Protein AF-A0A0H3NQ84-F1 (afdb_monomer)

Structure (mmCIF, N/CA/C/O backbone):
data_AF-A0A0H3NQ84-F1
#
_entry.id   AF-A0A0H3NQ84-F1
#
loop_
_atom_site.group_PDB
_atom_site.id
_atom_site.type_symbol
_atom_site.label_atom_id
_atom_site.label_alt_id
_atom_site.label_comp_id
_atom_site.label_asym_id
_atom_site.label_entity_id
_atom_site.label_seq_id
_atom_site.pdbx_PDB_ins_code
_atom_site.Cartn_x
_atom_site.Cartn_y
_atom_site.Cartn_z
_atom_site.occupancy
_atom_site.B_iso_or_equiv
_atom_site.auth_seq_id
_atom_site.auth_comp_id
_atom_site.auth_asym_id
_atom_site.auth_atom_id
_atom_site.pdbx_PDB_model_num
ATOM 1 N N . MET A 1 1 ? 8.651 14.161 -0.839 1.00 61.75 1 MET A N 1
ATOM 2 C CA . MET A 1 1 ? 7.427 13.576 -1.434 1.00 61.75 1 MET A CA 1
ATOM 3 C C . MET A 1 1 ? 7.561 13.280 -2.925 1.00 61.75 1 MET A C 1
ATOM 5 O O . MET A 1 1 ? 7.095 12.225 -3.313 1.00 61.75 1 MET A O 1
ATOM 9 N N . GLN A 1 2 ? 8.225 14.117 -3.740 1.00 65.25 2 GLN A N 1
ATOM 10 C CA . GLN A 1 2 ? 8.370 13.886 -5.196 1.00 65.25 2 GLN A CA 1
ATOM 11 C C . GLN A 1 2 ? 8.925 12.496 -5.563 1.00 65.25 2 GLN A C 1
ATOM 13 O O . GLN A 1 2 ? 8.266 11.772 -6.291 1.00 65.25 2 GLN A O 1
ATOM 18 N N . LYS A 1 3 ? 10.035 12.057 -4.951 1.00 80.56 3 LYS A N 1
ATOM 19 C CA . LYS A 1 3 ? 10.575 10.696 -5.167 1.00 80.56 3 LYS A CA 1
ATOM 20 C C . LYS A 1 3 ? 9.610 9.564 -4.806 1.00 80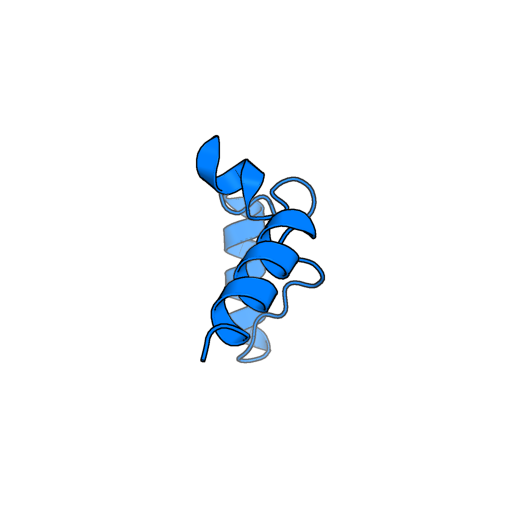.56 3 LYS A C 1
ATOM 22 O O . LYS A 1 3 ? 9.711 8.476 -5.349 1.00 80.56 3 LYS A O 1
ATOM 27 N N . LEU A 1 4 ? 8.711 9.793 -3.850 1.00 84.81 4 LEU A N 1
ATOM 28 C CA . LEU A 1 4 ? 7.752 8.774 -3.437 1.00 84.81 4 LEU A CA 1
ATOM 29 C C . LEU A 1 4 ? 6.588 8.703 -4.429 1.00 84.81 4 LEU A C 1
ATOM 31 O O . LEU A 1 4 ? 6.162 7.610 -4.775 1.00 84.81 4 LEU A O 1
ATOM 35 N N . ALA A 1 5 ? 6.156 9.849 -4.957 1.00 86.62 5 ALA 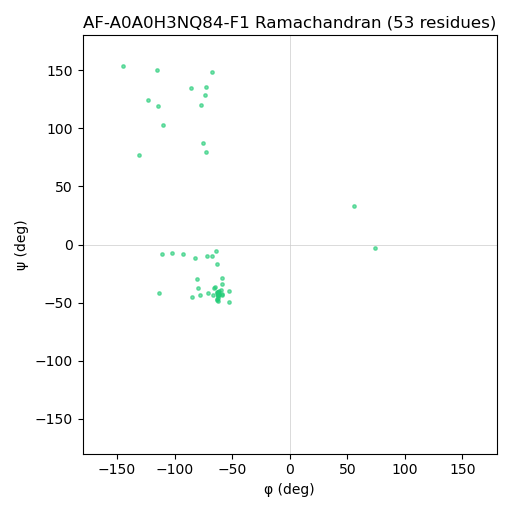A N 1
ATOM 36 C CA . ALA A 1 5 ? 5.163 9.930 -6.027 1.00 86.62 5 ALA A CA 1
ATOM 37 C C . ALA A 1 5 ? 5.620 9.277 -7.347 1.00 86.62 5 ALA A C 1
ATOM 39 O O . ALA A 1 5 ? 4.791 8.980 -8.196 1.00 86.62 5 ALA A O 1
ATOM 40 N N . GLU A 1 6 ? 6.921 9.025 -7.515 1.00 89.38 6 GLU A N 1
ATOM 41 C CA . GLU A 1 6 ? 7.480 8.245 -8.630 1.00 89.38 6 GLU A CA 1
ATOM 42 C C . GLU A 1 6 ? 7.409 6.722 -8.393 1.00 89.38 6 GLU A C 1
ATOM 44 O O . GLU A 1 6 ? 7.632 5.940 -9.317 1.00 89.38 6 GLU A O 1
ATOM 49 N N . ILE A 1 7 ? 7.094 6.286 -7.166 1.00 91.94 7 ILE A N 1
ATOM 50 C CA . ILE A 1 7 ? 7.107 4.876 -6.741 1.00 91.94 7 ILE A CA 1
ATOM 51 C C . ILE A 1 7 ? 5.699 4.366 -6.411 1.00 91.94 7 ILE A C 1
ATOM 53 O O . ILE A 1 7 ? 5.361 3.242 -6.782 1.00 91.94 7 ILE A O 1
ATOM 57 N N . ILE A 1 8 ? 4.884 5.169 -5.722 1.00 92.81 8 ILE A N 1
ATOM 58 C CA . ILE A 1 8 ? 3.541 4.790 -5.262 1.00 92.81 8 ILE A CA 1
ATOM 59 C C . ILE A 1 8 ? 2.462 5.638 -5.936 1.00 92.81 8 ILE A C 1
ATOM 61 O O . ILE A 1 8 ? 2.678 6.815 -6.233 1.00 92.81 8 ILE A O 1
ATOM 65 N N . ASP A 1 9 ? 1.277 5.062 -6.120 1.00 93.31 9 ASP A N 1
ATOM 66 C CA . ASP A 1 9 ? 0.121 5.786 -6.636 1.00 93.31 9 ASP A CA 1
ATOM 67 C C . ASP A 1 9 ? -0.475 6.701 -5.558 1.00 93.31 9 ASP A C 1
ATOM 69 O O . ASP A 1 9 ? -1.389 6.332 -4.819 1.00 93.31 9 ASP A O 1
ATOM 73 N N . MET A 1 10 ? 0.056 7.922 -5.484 1.00 91.06 10 MET A N 1
ATOM 74 C CA . MET A 1 10 ? -0.424 8.972 -4.585 1.00 91.06 10 MET A CA 1
ATOM 75 C C . MET A 1 10 ? -1.772 9.574 -5.000 1.00 91.06 10 MET A C 1
ATOM 77 O O . MET A 1 10 ? -2.340 10.347 -4.231 1.00 91.06 10 MET A O 1
ATOM 81 N N . THR A 1 11 ? -2.272 9.256 -6.199 1.00 89.50 11 THR A N 1
ATOM 82 C CA . THR A 1 11 ? -3.569 9.744 -6.685 1.00 89.50 11 THR A CA 1
ATOM 83 C C . THR A 1 11 ? -4.701 8.851 -6.198 1.00 89.50 11 THR A C 1
ATOM 85 O O . THR A 1 11 ? -5.690 9.353 -5.669 1.00 89.50 11 THR A O 1
ATOM 88 N N . ALA A 1 12 ? -4.523 7.532 -6.296 1.00 90.25 12 ALA A N 1
ATOM 89 C CA . ALA A 1 12 ? -5.464 6.549 -5.772 1.00 90.25 12 ALA A CA 1
ATOM 90 C C . ALA A 1 12 ? -5.296 6.324 -4.261 1.00 90.25 12 ALA A C 1
ATOM 92 O O . ALA A 1 12 ? -6.266 6.016 -3.570 1.00 90.25 12 ALA A O 1
ATOM 93 N N . HIS A 1 13 ? -4.079 6.502 -3.735 1.00 93.38 13 HIS A N 1
ATOM 94 C CA . HIS A 1 13 ? -3.749 6.288 -2.325 1.00 93.38 13 HIS A CA 1
ATOM 95 C C . HIS A 1 13 ? -2.984 7.500 -1.779 1.00 93.38 13 HIS A C 1
ATOM 97 O O . HIS A 1 13 ? -1.755 7.458 -1.644 1.00 93.38 13 HIS A O 1
ATOM 103 N N . PRO A 1 14 ? -3.672 8.614 -1.473 1.00 92.56 14 PRO A N 1
ATOM 104 C CA . PRO A 1 14 ? -3.030 9.817 -0.966 1.00 92.56 14 PRO A CA 1
ATOM 105 C C . PRO A 1 14 ? -2.579 9.599 0.484 1.00 92.56 14 PRO A C 1
ATOM 107 O O . PRO A 1 14 ? -3.205 10.048 1.434 1.00 92.56 14 PRO A O 1
ATOM 110 N N . ILE A 1 15 ? -1.445 8.924 0.676 1.00 91.94 15 ILE A N 1
ATOM 111 C CA . ILE A 1 15 ? -0.931 8.526 1.999 1.00 91.94 15 ILE A CA 1
ATOM 112 C C . ILE A 1 15 ? -0.558 9.695 2.927 1.00 91.94 15 ILE A C 1
ATOM 114 O O . ILE A 1 15 ? -0.200 9.469 4.078 1.00 91.94 15 ILE A O 1
ATOM 118 N N . ASN A 1 16 ? -0.615 10.933 2.432 1.00 91.56 16 ASN A N 1
ATOM 119 C CA . ASN A 1 16 ? -0.401 12.148 3.220 1.00 91.56 16 ASN A CA 1
ATOM 120 C C . ASN A 1 16 ? -1.711 12.852 3.582 1.00 91.56 16 ASN A C 1
ATOM 122 O O . ASN A 1 16 ? -1.683 13.838 4.315 1.00 91.56 16 ASN A O 1
ATOM 126 N N . ASP A 1 17 ? -2.835 12.386 3.040 1.00 94.56 17 ASP A N 1
ATOM 127 C CA . ASP A 1 17 ? -4.157 12.896 3.355 1.00 94.56 17 ASP A CA 1
ATOM 128 C C . ASP A 1 17 ? -4.597 12.334 4.721 1.00 94.56 17 ASP A C 1
ATOM 130 O O . ASP A 1 17 ? -4.697 11.111 4.892 1.00 94.56 17 ASP A O 1
ATOM 134 N N . PRO A 1 18 ? -4.867 13.195 5.718 1.00 95.69 18 PRO A N 1
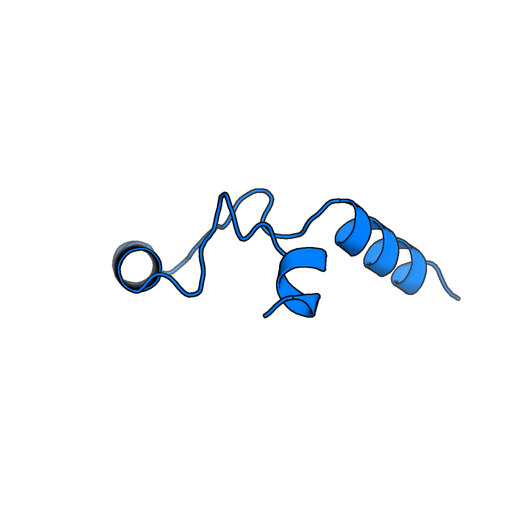ATOM 135 C CA . PRO A 1 18 ? -5.295 12.753 7.041 1.00 95.69 18 PRO A CA 1
ATOM 136 C C . PRO A 1 18 ? -6.582 11.914 7.037 1.00 95.69 18 PRO A C 1
ATOM 138 O O . PRO A 1 18 ? -6.708 11.000 7.853 1.00 95.69 18 PRO A O 1
ATOM 141 N N . ALA A 1 19 ? -7.525 12.190 6.133 1.00 96.25 19 ALA A N 1
ATOM 142 C CA . ALA A 1 19 ? -8.765 11.432 6.005 1.00 96.25 19 ALA A CA 1
ATOM 143 C C . ALA A 1 19 ? -8.503 10.032 5.435 1.00 96.25 19 ALA A C 1
ATOM 145 O O . ALA A 1 19 ? -9.027 9.050 5.964 1.00 96.25 19 ALA A O 1
ATOM 146 N N . PHE A 1 20 ? -7.627 9.916 4.432 1.00 95.38 20 PHE A N 1
ATOM 147 C CA . PHE A 1 20 ? -7.208 8.615 3.899 1.00 95.38 20 PHE A CA 1
ATOM 148 C C . PHE A 1 20 ? -6.490 7.768 4.960 1.00 95.38 20 PHE A C 1
ATOM 150 O O . PHE A 1 20 ? -6.749 6.568 5.096 1.00 95.38 20 PHE A O 1
ATOM 157 N N . ILE A 1 21 ? -5.627 8.393 5.769 1.00 96.00 21 ILE A N 1
ATOM 158 C CA . ILE A 1 21 ? -4.950 7.725 6.889 1.00 96.00 21 ILE A CA 1
ATOM 159 C C . ILE A 1 21 ? -5.972 7.237 7.925 1.00 96.00 21 ILE A C 1
ATOM 161 O O . ILE A 1 21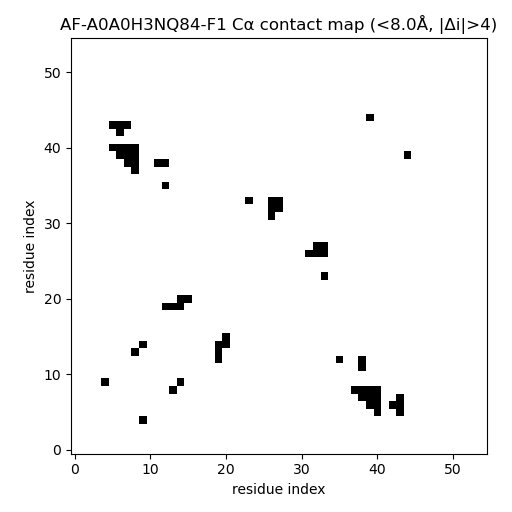 ? -5.880 6.097 8.384 1.00 96.00 21 ILE A O 1
ATOM 165 N N . ALA A 1 22 ? -6.948 8.071 8.297 1.00 97.31 22 ALA A N 1
ATOM 166 C CA . ALA A 1 22 ? -7.987 7.697 9.255 1.00 97.31 22 ALA A CA 1
ATOM 167 C C . ALA A 1 22 ? -8.838 6.521 8.747 1.00 97.31 22 ALA A C 1
ATOM 169 O O . ALA A 1 22 ? -9.068 5.561 9.485 1.00 97.31 22 ALA A O 1
ATOM 170 N N . GLN A 1 23 ? -9.230 6.544 7.471 1.00 95.94 23 GLN A N 1
ATOM 171 C CA . GLN A 1 23 ? -9.963 5.448 6.837 1.00 95.94 23 GLN A CA 1
ATOM 172 C C . GLN A 1 23 ? -9.144 4.149 6.805 1.00 95.94 23 GLN A C 1
ATOM 174 O O . GLN A 1 23 ? -9.658 3.075 7.125 1.00 95.94 23 GLN A O 1
ATOM 179 N N . SER A 1 24 ? -7.858 4.245 6.460 1.00 96.12 24 SER A N 1
ATOM 180 C CA . SER A 1 24 ? -6.942 3.101 6.425 1.00 96.12 24 SER A CA 1
ATOM 181 C C . SER A 1 24 ? -6.794 2.454 7.804 1.00 96.12 24 SER A C 1
ATOM 183 O O . SER A 1 24 ? -6.848 1.231 7.922 1.00 96.12 24 SER A O 1
ATOM 185 N N . LYS A 1 25 ? -6.673 3.269 8.862 1.00 96.50 25 LYS A N 1
ATOM 186 C CA . LYS A 1 25 ? -6.630 2.791 10.253 1.00 96.50 25 LYS A CA 1
ATOM 187 C C . LYS A 1 25 ? -7.928 2.103 10.659 1.00 96.50 25 LYS A C 1
ATOM 189 O O . LYS A 1 25 ? -7.877 0.983 11.147 1.00 96.50 25 LYS A O 1
ATOM 194 N N . SER A 1 26 ? -9.074 2.722 10.379 1.00 97.38 26 SER A N 1
ATOM 195 C CA . SER A 1 26 ? -10.382 2.129 10.679 1.00 97.38 26 SER A CA 1
ATOM 196 C C . SER A 1 26 ? -10.582 0.783 9.968 1.00 97.38 26 SER A C 1
ATOM 198 O O . SER A 1 26 ? -11.085 -0.170 10.563 1.00 97.38 26 SER A O 1
ATOM 200 N N . THR A 1 27 ? -10.121 0.666 8.720 1.00 96.81 27 THR A N 1
ATOM 201 C CA . THR A 1 27 ? -10.145 -0.596 7.962 1.00 96.81 27 THR A CA 1
ATOM 202 C C . THR A 1 27 ? -9.269 -1.655 8.634 1.00 96.81 27 THR A C 1
ATOM 204 O O . THR A 1 27 ? -9.716 -2.781 8.841 1.00 96.81 27 THR A O 1
ATOM 207 N N . LEU A 1 28 ? -8.047 -1.289 9.032 1.00 96.88 28 LEU A N 1
ATOM 208 C CA . LEU A 1 28 ? -7.128 -2.194 9.720 1.00 96.88 28 LEU A CA 1
ATOM 209 C C . LEU A 1 28 ? -7.686 -2.666 11.072 1.00 96.88 28 LEU A C 1
ATOM 211 O O . LEU A 1 28 ? -7.582 -3.845 11.390 1.00 96.88 28 LEU A O 1
ATOM 215 N N . GLU A 1 29 ? -8.309 -1.774 11.839 1.00 97.62 29 GLU A N 1
ATOM 216 C CA . GLU A 1 29 ? -8.956 -2.098 13.117 1.00 97.62 29 GLU A CA 1
ATOM 217 C C . GLU A 1 29 ? -10.161 -3.029 12.935 1.00 97.62 29 GLU A C 1
ATOM 219 O O . GLU A 1 29 ? -10.374 -3.930 13.742 1.00 97.62 29 GLU A O 1
ATOM 224 N N . THR A 1 30 ? -10.932 -2.841 11.861 1.00 97.50 30 THR A N 1
ATOM 225 C CA . THR A 1 30 ? -12.154 -3.618 11.598 1.00 97.50 30 THR A CA 1
ATOM 226 C C . THR A 1 30 ? -11.850 -5.011 11.050 1.00 97.50 30 THR A C 1
ATOM 228 O O . THR A 1 30 ? -12.473 -5.988 11.459 1.00 97.50 30 THR A O 1
ATOM 231 N N . TYR A 1 31 ? -10.911 -5.112 10.108 1.00 96.81 31 TYR A N 1
ATOM 232 C CA . TYR A 1 31 ? -10.676 -6.338 9.336 1.00 96.81 31 TYR A CA 1
ATOM 233 C C . TYR A 1 31 ? -9.344 -7.025 9.663 1.00 96.81 31 TYR A C 1
ATOM 235 O O . TYR A 1 31 ? -9.088 -8.124 9.176 1.00 96.81 31 TYR A O 1
ATOM 243 N N . GLY A 1 32 ? -8.472 -6.389 10.449 1.00 96.62 32 GLY A N 1
ATOM 244 C CA . GLY A 1 32 ? -7.136 -6.896 10.780 1.00 96.62 32 GLY A CA 1
ATOM 245 C C . GLY A 1 32 ? -6.115 -6.797 9.641 1.00 96.62 32 GLY A C 1
ATOM 246 O O . GLY A 1 32 ? -4.945 -7.119 9.841 1.00 96.62 32 GLY A O 1
ATOM 247 N N . ALA A 1 33 ? -6.524 -6.339 8.454 1.00 95.88 33 ALA A N 1
ATOM 248 C CA . ALA A 1 33 ? -5.657 -6.155 7.297 1.00 95.88 33 ALA A CA 1
ATOM 249 C C . ALA A 1 33 ? -6.080 -4.933 6.470 1.00 95.88 33 ALA A C 1
ATOM 251 O O . ALA A 1 33 ? -7.249 -4.551 6.440 1.00 95.88 33 ALA A O 1
ATOM 252 N N . LEU A 1 34 ? -5.114 -4.349 5.760 1.00 96.12 34 LEU A N 1
ATOM 253 C CA . LEU A 1 34 ? -5.318 -3.272 4.794 1.00 96.12 34 LEU A CA 1
ATOM 254 C C . LEU A 1 34 ? -4.765 -3.720 3.440 1.00 96.12 34 LEU A C 1
ATOM 256 O O . LEU A 1 34 ? -3.592 -4.075 3.339 1.00 96.12 34 LEU A O 1
ATOM 260 N N . VAL A 1 35 ? -5.599 -3.682 2.401 1.00 93.88 35 VAL A N 1
ATOM 261 C CA . VAL A 1 35 ? -5.204 -4.023 1.029 1.00 93.88 35 VAL A CA 1
ATOM 262 C C . VAL A 1 35 ? -5.297 -2.775 0.163 1.00 93.88 35 VAL A C 1
ATOM 264 O O . VAL A 1 35 ? -6.375 -2.209 0.002 1.00 93.88 35 VAL A O 1
ATOM 267 N N . LEU A 1 36 ? -4.168 -2.363 -0.412 1.00 94.38 36 LEU A N 1
ATOM 268 C CA . LEU A 1 36 ? -4.080 -1.234 -1.338 1.00 94.38 36 LEU A CA 1
ATOM 269 C C . LEU A 1 36 ? -3.779 -1.771 -2.741 1.00 94.38 36 LEU A C 1
ATOM 271 O O . LEU A 1 36 ? -2.660 -2.190 -3.042 1.00 94.38 36 LEU A O 1
ATOM 275 N N . SER A 1 37 ? -4.807 -1.821 -3.585 1.00 92.62 37 SER A N 1
ATOM 276 C CA . SER A 1 37 ? -4.694 -2.378 -4.937 1.00 92.62 37 SER A CA 1
ATOM 277 C C . SER A 1 37 ? -3.918 -1.428 -5.841 1.00 92.62 37 SER A C 1
ATOM 279 O O . SER A 1 37 ? -4.189 -0.237 -5.837 1.00 92.62 37 SER A O 1
ATOM 281 N N . ASN A 1 38 ? -2.986 -1.940 -6.648 1.00 93.00 38 ASN A N 1
ATOM 282 C CA . ASN A 1 38 ? -2.148 -1.117 -7.538 1.00 93.00 38 ASN A CA 1
ATOM 283 C C . ASN A 1 38 ? -1.373 -0.008 -6.799 1.00 93.00 38 ASN A C 1
ATOM 285 O O . ASN A 1 38 ? -1.146 1.068 -7.340 1.00 93.00 38 ASN A O 1
ATOM 289 N N . PHE A 1 39 ? -0.970 -0.267 -5.550 1.00 94.50 39 PHE A N 1
ATOM 290 C CA . PHE A 1 39 ? -0.273 0.726 -4.733 1.00 94.50 39 PHE A CA 1
ATOM 291 C C . PHE A 1 39 ? 1.080 1.145 -5.319 1.00 94.50 39 PHE A C 1
ATOM 293 O O . PHE A 1 39 ? 1.420 2.325 -5.297 1.00 94.50 39 PHE A O 1
ATOM 300 N N . LEU A 1 40 ? 1.851 0.191 -5.848 1.00 94.19 40 LEU A N 1
ATOM 301 C CA . LEU A 1 40 ? 3.109 0.473 -6.536 1.00 94.19 40 LEU A CA 1
ATOM 302 C C . LEU A 1 40 ? 2.847 0.806 -8.002 1.00 94.19 40 LEU A C 1
ATOM 304 O O . LEU A 1 40 ? 2.129 0.082 -8.695 1.00 94.19 40 LEU A O 1
ATOM 308 N N . LEU A 1 41 ? 3.497 1.859 -8.491 1.00 94.44 41 LEU A N 1
ATOM 309 C CA . LEU A 1 41 ? 3.430 2.232 -9.896 1.00 94.44 41 LEU A CA 1
ATOM 310 C C . LEU A 1 41 ? 4.136 1.179 -10.771 1.00 94.44 41 LEU A C 1
ATOM 312 O O . LEU A 1 41 ? 5.150 0.602 -10.356 1.00 94.44 41 LEU A O 1
ATOM 316 N N . PRO A 1 42 ? 3.674 0.956 -12.017 1.00 94.19 42 PRO A N 1
ATOM 317 C CA . PRO A 1 42 ? 4.272 -0.035 -12.912 1.00 94.19 42 PRO A CA 1
ATOM 318 C C . PRO A 1 42 ? 5.796 0.096 -13.108 1.00 94.19 42 PRO A C 1
ATOM 320 O O . PRO A 1 42 ? 6.476 -0.933 -13.100 1.00 94.19 42 PRO A O 1
ATOM 323 N N . PRO A 1 43 ? 6.385 1.307 -13.233 1.00 92.88 43 PRO A N 1
ATOM 324 C CA . PRO A 1 43 ? 7.838 1.454 -13.332 1.00 92.88 43 PRO A CA 1
ATOM 325 C C . PRO A 1 43 ? 8.587 0.933 -12.098 1.00 92.88 43 PRO A C 1
ATOM 327 O O . PRO A 1 43 ? 9.609 0.260 -12.242 1.00 92.88 43 PRO A O 1
ATOM 330 N N . ALA A 1 44 ? 8.060 1.177 -10.895 1.00 92.75 44 ALA A N 1
ATOM 331 C CA . ALA A 1 44 ? 8.656 0.694 -9.652 1.00 92.75 44 ALA A CA 1
ATOM 332 C C . ALA A 1 44 ? 8.591 -0.837 -9.553 1.00 92.75 44 ALA A C 1
ATOM 334 O O . ALA A 1 44 ? 9.595 -1.477 -9.238 1.00 92.75 44 ALA A O 1
ATOM 335 N N . LEU A 1 45 ? 7.450 -1.438 -9.915 1.00 93.06 45 LEU A N 1
ATOM 336 C CA . LEU A 1 45 ? 7.298 -2.897 -9.987 1.00 93.06 45 LEU A CA 1
ATOM 337 C C . LEU A 1 45 ? 8.291 -3.533 -10.968 1.00 93.06 45 LEU A C 1
ATOM 339 O O . LEU A 1 45 ? 8.909 -4.551 -10.656 1.00 93.06 45 LEU A O 1
ATOM 343 N N . ASN A 1 46 ? 8.482 -2.918 -12.137 1.00 93.50 46 ASN A N 1
ATOM 344 C CA . ASN A 1 46 ? 9.446 -3.394 -13.127 1.00 93.50 46 ASN A CA 1
ATOM 345 C C . ASN A 1 46 ? 10.885 -3.342 -12.602 1.00 93.50 46 ASN A C 1
ATOM 347 O O . ASN A 1 46 ? 11.634 -4.296 -12.812 1.00 93.50 46 ASN A O 1
ATOM 351 N N . SER A 1 47 ? 11.267 -2.273 -11.896 1.00 91.75 47 SER A N 1
ATOM 352 C CA . SER A 1 47 ? 12.603 -2.169 -11.298 1.00 91.75 47 SER A CA 1
ATOM 353 C C . SER A 1 47 ? 12.845 -3.265 -10.259 1.00 91.75 47 SER A C 1
ATOM 355 O O . SER A 1 47 ? 13.894 -3.904 -10.288 1.00 91.75 47 SER A O 1
ATOM 357 N N . ILE A 1 48 ? 11.862 -3.531 -9.392 1.00 90.62 48 ILE A N 1
ATOM 358 C CA . ILE A 1 48 ? 11.948 -4.595 -8.377 1.00 90.62 48 ILE A CA 1
ATOM 359 C C . ILE A 1 48 ? 12.088 -5.966 -9.051 1.00 90.62 48 ILE A C 1
ATOM 361 O O . ILE A 1 48 ? 12.922 -6.782 -8.659 1.00 90.62 48 ILE A O 1
ATOM 365 N N . LYS A 1 49 ? 11.308 -6.219 -10.109 1.00 93.25 49 LYS A N 1
ATOM 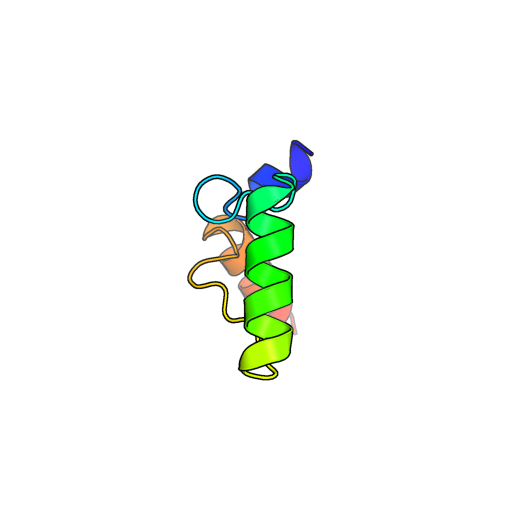366 C CA . LYS A 1 49 ? 11.389 -7.470 -10.872 1.00 93.25 49 LYS A CA 1
ATOM 367 C C . LYS A 1 49 ? 12.783 -7.693 -11.465 1.00 93.25 49 LYS A C 1
ATOM 369 O O . LYS A 1 49 ? 13.280 -8.811 -11.409 1.00 93.25 49 LYS A O 1
ATOM 374 N N . GLN A 1 50 ? 13.398 -6.654 -12.032 1.00 92.44 50 GLN A N 1
ATOM 375 C CA . GLN A 1 50 ? 14.748 -6.739 -12.601 1.00 92.44 50 GLN A CA 1
ATOM 376 C C . GLN A 1 50 ? 15.810 -7.028 -11.536 1.00 92.44 50 GLN A C 1
ATOM 378 O O . GLN A 1 50 ? 16.750 -7.772 -11.798 1.00 92.44 50 GLN A O 1
ATOM 383 N N . GLU A 1 51 ? 15.659 -6.471 -10.334 1.00 90.19 51 GLU A N 1
ATOM 384 C CA . GLU A 1 51 ? 16.557 -6.752 -9.213 1.00 90.19 51 GLU A CA 1
ATOM 385 C C . GLU A 1 51 ? 16.506 -8.227 -8.806 1.00 90.19 51 GLU A C 1
ATOM 387 O O . GLU A 1 51 ? 17.548 -8.873 -8.745 1.00 90.19 51 GLU A O 1
ATOM 392 N N . GLY A 1 52 ? 15.306 -8.790 -8.637 1.00 88.50 52 GLY A N 1
ATOM 393 C CA . GLY A 1 52 ? 15.130 -10.204 -8.279 1.00 88.50 52 GLY A CA 1
ATOM 394 C C . GLY A 1 52 ? 15.546 -11.205 -9.366 1.00 88.50 52 GLY A C 1
ATOM 395 O O . GLY A 1 52 ? 15.597 -12.402 -9.106 1.00 88.50 52 GLY A O 1
ATOM 396 N N . GLN A 1 53 ? 15.823 -10.736 -10.584 1.00 90.69 53 GLN A N 1
ATOM 397 C CA . GLN A 1 53 ? 16.325 -11.549 -11.696 1.00 90.69 53 GLN A CA 1
ATOM 398 C C . GLN A 1 53 ? 17.854 -11.558 -11.796 1.00 90.69 53 GLN A C 1
ATOM 400 O O . GLN A 1 53 ? 18.398 -12.296 -12.619 1.00 90.69 53 GLN A O 1
ATOM 405 N N . ARG A 1 54 ? 18.556 -10.734 -11.008 1.00 72.62 54 ARG A N 1
ATOM 406 C CA . ARG A 1 54 ? 20.019 -10.747 -10.984 1.00 72.62 54 ARG A CA 1
ATOM 407 C C . ARG A 1 54 ? 20.507 -12.003 -10.240 1.00 72.62 54 ARG A C 1
ATOM 409 O O . ARG A 1 54 ? 19.995 -12.261 -9.152 1.00 72.62 54 ARG A O 1
ATOM 416 N N . PRO A 1 55 ? 21.422 -12.788 -10.841 1.00 62.34 55 PRO A N 1
ATOM 417 C CA . PRO A 1 55 ? 21.957 -14.012 -10.247 1.00 62.34 55 PRO A CA 1
ATOM 418 C C . PRO A 1 55 ? 22.849 -13.746 -9.032 1.00 62.34 55 PRO A C 1
ATOM 420 O O . PRO A 1 55 ? 23.432 -12.638 -8.950 1.00 62.34 55 PRO A O 1
#

pLDDT: mean 91.23, std 7.98, range [61.75, 97.62]

Sequence (55 aa):
MQKLAEIIDMTAHPINDPAFIAQSKSTLETYGALVLSNFLLPPALNSIKQEGQRP

Organism: Yersinia enterocolitica subsp. palearctica serotype O:3 (strain DSM 13030 / CIP 106945 / Y11) (NCBI:txid930944)

Secondary structure (DSSP, 8-state):
-HHHHTTB-TTTS-TT-HHHHHHHHHHHHHHS----TT-B-HHHHHHHHHHHT--

Radius of gyration: 13.87 Å; Cα contacts (8 Å, |Δi|>4): 32; chains: 1; bounding box: 34×28×26 Å

Foldseek 3Di:
DVVVVQFFVCPQQVVVDPVSVVVQVVCCVVPVDGDDPRGTPPVNVVVVVVVVPDD

Mean predicted aligned error: 4.13 Å

Solvent-accessible surface area (backbone atoms only — not comparable to full-atom values): 3358 Å² total; per-residue (Å²): 108,71,79,50,58,68,34,33,38,50,83,88,49,40,80,83,38,68,66,54,47,52,52,50,49,53,41,28,74,74,68,75,53,76,86,71,82,74,41,58,29,70,71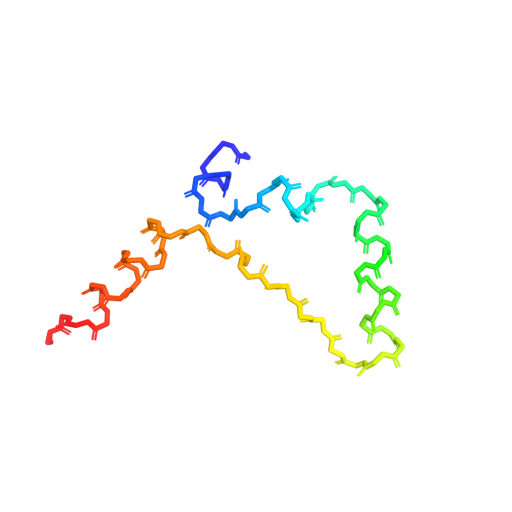,40,52,52,52,54,53,56,57,76,67,58,130

=== Feature glossary ===
Key to the feature types in this record:

pLDDT. pLDDT is the predicted lDDT-Cα score: AlphaFold's confidence that the local environment of each residue (all inter-atomic distances within 15 Å) is correctly placed. It is a per-residue number between 0 and 100, with higher meaning more reliable.

Radius of gyration, Cα contacts, bounding box. The geometric summary reports three shape descriptors. Rg (radius of gyration) measures how spread out the Cα atoms are about their centre of mass; compact globular proteins have small Rg, elongated or unfolded ones large. Cα contacts (<8 Å, |i−j|>4) count long-range residue pairs in spatial proximity — high for tightly packed folds, near zero for rods or random coil. The bounding-box extents give the protein's footprint along x, y, z in Å.

Backbone torsions (φ/ψ). Backbone dihedral angles. Every residue except chain termini has a φ (preceding-C → N → Cα → C) and a ψ (N → Cα → C → next-N). They are reported in degrees following the IUPAC sign convention. Secondary structure is essentially a statement about which (φ, ψ) basin each residue occupies.

Contact-map, Ramachandran, and PAE plots. Plot images: a contact map (which residues are close in 3D, as an N×N binary image), a Ramachandran scatter (backbone torsion angles, revealing secondary-structure composition at a glance), and — for AlphaFold structures — a PAE heatmap (pairwise prediction confidence).

Predicted aligned error. Predicted Aligned Error (PAE) is an AlphaFold confidence matrix: entry (i, j) is the expected error in the position of residue j, in ångströms, when the prediction is superimposed on the true structure at residue i. Low PAE within a block of residues means that block is inter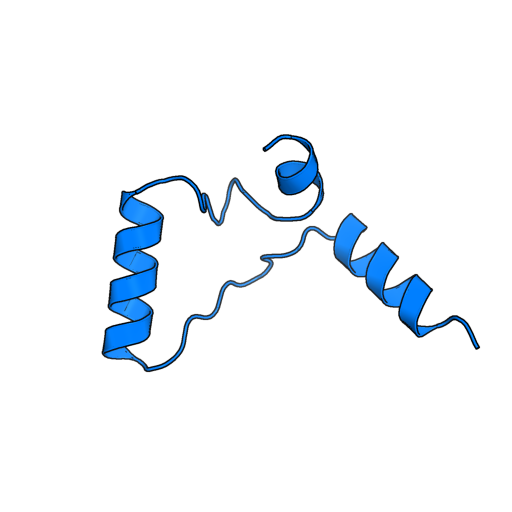nally rigid and well-predicted; high PAE between two blocks means their relative placement is uncertain even if each block individually is confident.

Secondary structure (3-state, P-SEA). Three-state secondary structure (P-SEA) collapses the eight DSSP classes into helix (a), strand (b), and coil (c). P-SEA assigns these from Cα geometry alone — distances and angles — without requiring backbone oxygens, so it works on any Cα trace.

Solvent-accessible surface area. Solvent-accessible surface area (SASA) is the area in Å² traced out by the centre of a 1.4 Å probe sphere (a water molecule) rolled over the protein's van der Waals surface (Shrake–Rupley / Lee–Richards construction). Buried residues have near-zero SASA; fully exposed residues can exceed 200 Å². The total SASA scales roughly with the number of surface residues.

Foldseek 3Di. The Foldseek 3Di string encodes local tertiary geometry as a 20-letter alphabet — one character per residue — derived from the relative positions of nearby Cα atoms. Unlike the amino-acid sequence, 3Di is a direct function of the 3D structure, so two proteins with the same fold have similar 3Di strings even at low sequence identity.

B-factor. For experimental (PDB) structures, the B-factor (temperature factor) quantifies the positional spread of each atom in the crystal — a combination of therma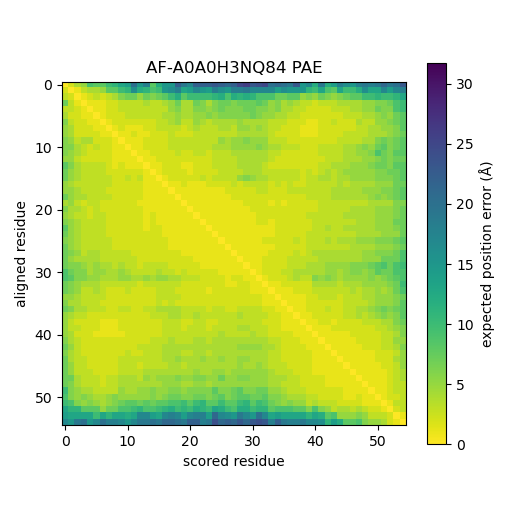l vibration and static disorder — in units of Å². High B-factors mark flexible loops or poorly resolved regions; low B-factors mark the rigid, well-ordered core.

mmCIF coordinates. The mmCIF block holds the 3D Cartesian coordinates of each backbone atom (N, Cα, C, O) in ångströms. mmCIF is the PDB's canonical archive format — a tagged-loop text representation of the atomic model.

InterPro / GO / CATH / organism. Functional annotations link the protein to curated databases. InterPro entries identify conserved domains and families by matching the sequence against member-database signatures (Pfam, PROSITE, CDD, …). Gene Ontology (GO) terms describe molecular function, biological process, and cellular component in a controlled vocabulary. CATH places the structure in a hierarchical fold classification (Class/Architecture/Topology/Homologous-superfamily). The organism is the source species.

Rendered structure images. Structure images are Py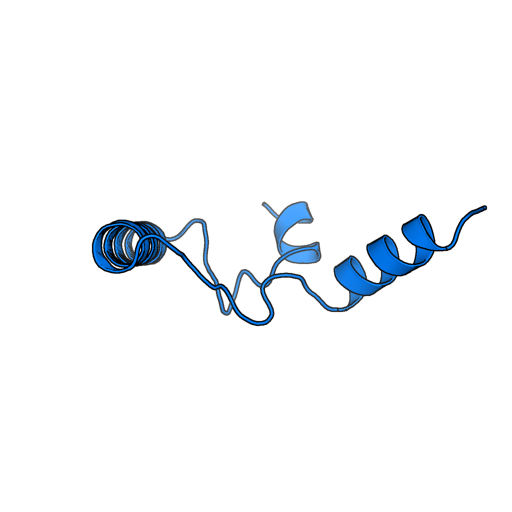MOL renders from six orthogonal camera directions. Cartoon representation draws helices as coils and strands as arrows; sticks shows the backbone as bonds; surface shows the solvent-excluded envelope. Rainbow coloring maps sequence position to hue (blue→red, N→C); chain coloring assigns a distinct color per polypeptide.

Sequence. This is the polypeptide sequence — one letter per residue, N-terminus first. Length ranges from a few dozen residues for small domains to over a thousand for large multi-domain proteins.

Secondary structure (8-state, DSSP). The SS8 string is DSSP's per-residue secondary-structure call. α-helix (H) means an i→i+4 H-bond ladder; β-strand (E) means the residue participates in a β-sheet; 3₁₀ (G) and π (I) are tighter and wider helices; T/S are turns/bends; '-' is loop.

Nearest PDB structures. Structural nearest neighbors (via Foldseek easy-search vs the PDB). Reported per hit: target PDB id, E-value, and alignment TM-score. A TM-score above ~0.5 is the conventional threshold for 'same fold'.